Protein AF-A0ABD4DZT1-F1 (afdb_monomer)

Solvent-accessible surface area (backbone atoms only — not comparable to full-atom values): 7118 Å² total; per-residue (Å²): 133,61,69,69,59,52,54,52,51,51,52,53,51,41,64,72,75,29,89,96,55,71,60,48,68,52,52,51,53,51,53,51,52,47,38,74,76,38,44,64,56,51,36,43,30,52,69,29,33,43,25,46,51,48,50,34,46,78,67,76,41,92,68,69,80,87,79,51,69,68,49,18,58,72,45,44,47,100,39,67,46,53,26,47,50,54,27,49,54,48,24,56,52,39,46,74,74,69,43,86,61,49,46,70,43,80,58,95,85,40,85,42,74,66,78,53,64,56,50,77,51,77,129

Foldseek 3Di:
DDPVVLVVLVVVQCVVVDPPDDQLVVLLVVVLVVCVVALLQLQLLALLSQLLVVSNVVVVRPQDDDHDVVSNVVQDDPDSNSSSSSSVVSSVVCCVPPNGRDQWDQDVNDTGGDDDCSSVPPD

Organism: NCBI:txid101571

Sequence (123 aa):
MDPAFLAEKQAEYQAQVGEGKPLLPVFVAQTAKILNHDRSAYLRFGPYWWAVKRVLRDNDIGVGEYDEPIWANEYACDTPELTLIAAWEFADDNMGQFGVQSNEYDLDGIEFLLYDPDQAEPK

Secondary structure (DSSP, 8-state):
--HHHHHHHHHHHHHHH-TT--HHHHHHHHHHHHHHH-GGGGGGGGGGHHHHHHHHHHTT----S---HHHHHHS--SSHHHHHHHHHHHHHHHHHHT-TT--EEEETTEEEE---HHHHS--

Mean predicted aligned error: 4.27 Å

pLDDT: mean 89.99, std 10.17, range [48.84, 98.25]

Structure (mmCIF, N/CA/C/O backbone):
data_AF-A0ABD4DZT1-F1
#
_entry.id   AF-A0ABD4DZT1-F1
#
loop_
_atom_site.group_PDB
_atom_site.id
_atom_site.type_symbol
_atom_site.label_atom_id
_atom_site.label_alt_id
_atom_site.label_comp_id
_atom_site.label_asym_id
_atom_site.label_entity_id
_atom_site.label_seq_id
_atom_site.pdbx_PDB_ins_code
_atom_site.Cartn_x
_atom_site.Cartn_y
_atom_site.Cartn_z
_atom_site.occupancy
_atom_site.B_iso_or_equiv
_atom_site.auth_seq_id
_atom_site.auth_comp_id
_atom_site.auth_asym_id
_atom_site.auth_atom_id
_atom_site.pdbx_PDB_model_num
ATOM 1 N N . MET A 1 1 ? 10.239 -5.145 6.658 1.00 75.81 1 MET A N 1
ATOM 2 C CA . MET A 1 1 ? 10.221 -3.940 7.522 1.00 75.81 1 MET A CA 1
ATOM 3 C C . MET A 1 1 ? 10.288 -4.379 8.985 1.00 75.81 1 MET A C 1
ATOM 5 O O . MET A 1 1 ? 9.804 -5.466 9.277 1.00 75.81 1 MET A O 1
ATOM 9 N N . ASP A 1 2 ? 10.928 -3.614 9.876 1.00 87.12 2 ASP A N 1
ATOM 10 C CA . ASP A 1 2 ? 11.061 -3.975 11.302 1.00 87.12 2 ASP A CA 1
ATOM 11 C C . ASP A 1 2 ? 9.693 -3.903 12.023 1.00 87.12 2 ASP A C 1
ATOM 13 O O . ASP A 1 2 ? 9.049 -2.850 11.977 1.00 87.12 2 ASP A O 1
ATOM 17 N N . PRO A 1 3 ? 9.232 -4.978 12.696 1.00 87.56 3 PRO A N 1
ATOM 18 C CA . PRO A 1 3 ? 7.985 -4.964 13.461 1.00 87.56 3 PRO A CA 1
ATOM 19 C C . PRO A 1 3 ? 7.911 -3.872 14.535 1.00 87.56 3 PRO A C 1
ATOM 21 O O . PRO A 1 3 ? 6.829 -3.339 14.781 1.00 87.56 3 PRO A O 1
ATOM 24 N N . ALA A 1 4 ? 9.034 -3.520 15.173 1.00 90.94 4 ALA A N 1
ATOM 25 C CA . ALA A 1 4 ? 9.049 -2.479 16.202 1.00 90.94 4 ALA A CA 1
ATOM 26 C C . ALA A 1 4 ? 8.766 -1.093 15.604 1.00 90.94 4 ALA A C 1
ATOM 28 O O . ALA A 1 4 ? 7.948 -0.345 16.140 1.00 90.94 4 ALA A O 1
ATOM 29 N N . PHE A 1 5 ? 9.376 -0.798 14.454 1.00 91.56 5 PHE A N 1
ATOM 30 C CA . PHE A 1 5 ? 9.121 0.421 13.691 1.00 91.56 5 PHE A CA 1
ATOM 31 C C . PHE A 1 5 ? 7.656 0.514 13.244 1.00 91.56 5 PHE A C 1
ATOM 33 O O . PHE A 1 5 ? 7.015 1.546 13.420 1.00 91.56 5 PHE A O 1
ATOM 40 N N . LEU A 1 6 ? 7.083 -0.577 12.727 1.00 93.19 6 LEU A N 1
ATOM 41 C CA . LEU A 1 6 ? 5.678 -0.589 12.310 1.00 93.19 6 LEU A CA 1
ATOM 42 C C . LEU A 1 6 ? 4.707 -0.353 13.469 1.00 93.19 6 LEU A C 1
ATOM 44 O O . LEU A 1 6 ? 3.719 0.356 13.292 1.00 93.19 6 LEU A O 1
ATOM 48 N N . ALA A 1 7 ? 4.988 -0.904 14.651 1.00 93.06 7 ALA A N 1
ATOM 49 C CA . ALA A 1 7 ? 4.176 -0.664 15.841 1.00 93.06 7 ALA A CA 1
ATOM 50 C C . ALA A 1 7 ? 4.235 0.806 16.296 1.00 93.06 7 ALA A C 1
ATOM 52 O O . ALA A 1 7 ? 3.211 1.378 16.675 1.00 93.06 7 ALA A O 1
ATOM 53 N N . GLU A 1 8 ? 5.414 1.431 16.224 1.00 95.56 8 GLU A N 1
ATOM 54 C CA . GLU A 1 8 ? 5.583 2.863 16.490 1.00 95.56 8 GLU A CA 1
ATOM 55 C C . GLU A 1 8 ? 4.764 3.701 15.502 1.00 95.56 8 GLU A C 1
ATOM 57 O O . GLU A 1 8 ? 3.938 4.515 15.917 1.00 95.56 8 GLU A O 1
ATOM 62 N N . LYS A 1 9 ? 4.891 3.427 14.199 1.00 95.50 9 LYS A N 1
ATOM 63 C CA . LYS A 1 9 ? 4.138 4.131 13.153 1.00 95.50 9 LYS A CA 1
ATOM 64 C C . LYS A 1 9 ? 2.637 3.947 13.270 1.00 95.50 9 LYS A C 1
ATOM 66 O O . LYS A 1 9 ? 1.887 4.915 13.164 1.00 95.50 9 LYS A O 1
ATOM 71 N N . GLN A 1 10 ? 2.180 2.739 13.569 1.00 94.44 10 GLN A N 1
ATOM 72 C CA . GLN A 1 10 ? 0.771 2.475 13.838 1.00 94.44 10 GLN A CA 1
ATOM 73 C C . GLN A 1 10 ? 0.244 3.344 14.990 1.00 94.44 10 GLN A C 1
ATOM 75 O O . GLN A 1 10 ? -0.825 3.944 14.866 1.00 94.44 10 GLN A O 1
ATOM 80 N N . ALA A 1 11 ? 1.001 3.471 16.085 1.00 94.88 11 ALA A N 1
ATOM 81 C CA . ALA A 1 11 ? 0.630 4.332 17.204 1.00 94.88 11 ALA A CA 1
ATOM 82 C C . ALA A 1 11 ? 0.622 5.825 16.819 1.00 94.88 11 ALA A C 1
ATOM 84 O O . ALA A 1 11 ? -0.308 6.543 17.196 1.00 94.88 11 ALA A O 1
ATOM 85 N N . GLU A 1 12 ? 1.603 6.286 16.035 1.00 95.12 12 GLU A N 1
ATOM 86 C CA . GLU A 1 12 ? 1.653 7.659 15.511 1.00 95.12 12 GLU A CA 1
ATOM 87 C C . GLU A 1 12 ? 0.417 7.987 14.662 1.00 95.12 12 GLU A C 1
ATOM 89 O O . GLU A 1 12 ? -0.267 8.983 14.915 1.00 95.12 12 GLU A O 1
ATOM 94 N N . TYR A 1 13 ? 0.081 7.135 13.691 1.00 94.81 13 TYR A N 1
ATOM 95 C CA . TYR A 1 13 ? -1.104 7.323 12.854 1.00 94.81 13 TYR A CA 1
ATOM 96 C C . TYR A 1 13 ? -2.394 7.259 13.668 1.00 94.81 13 TYR A C 1
ATOM 98 O O . TYR A 1 13 ? -3.297 8.075 13.461 1.00 94.81 13 TYR A O 1
ATOM 106 N N . GLN A 1 14 ? -2.488 6.340 14.633 1.00 95.44 14 GLN A N 1
ATOM 107 C CA . GLN A 1 14 ? -3.659 6.246 15.503 1.00 95.44 14 GLN A CA 1
ATOM 108 C C . GLN A 1 14 ? -3.861 7.530 16.316 1.00 95.44 14 GLN A C 1
ATOM 110 O O . GLN A 1 14 ? -4.997 7.996 16.446 1.00 95.44 14 GLN A O 1
ATOM 115 N N . ALA A 1 15 ? -2.780 8.137 16.814 1.00 95.12 15 ALA A N 1
ATOM 116 C CA . ALA A 1 15 ? -2.835 9.413 17.521 1.00 95.12 15 ALA A CA 1
ATOM 117 C C . ALA A 1 15 ? -3.304 10.567 16.614 1.00 95.12 15 ALA A C 1
ATOM 119 O O . ALA A 1 15 ? -4.061 11.428 17.064 1.00 95.12 15 ALA A O 1
ATOM 120 N N . GLN A 1 16 ? -2.911 10.571 15.335 1.00 93.31 16 GLN A N 1
ATOM 121 C CA . GLN A 1 16 ? -3.332 11.586 14.360 1.00 93.31 16 GLN A CA 1
ATOM 122 C C . GLN A 1 16 ? -4.809 11.454 13.965 1.00 93.31 16 GLN A C 1
ATOM 124 O O . GLN A 1 16 ? -5.528 12.450 13.866 1.00 93.31 16 GLN A O 1
ATOM 129 N N . VAL A 1 17 ? -5.280 10.227 13.738 1.00 92.06 17 VAL A N 1
ATOM 130 C CA . VAL A 1 17 ? -6.673 9.957 13.350 1.00 92.06 17 VAL A CA 1
ATOM 131 C C . VAL A 1 17 ? -7.630 10.153 14.541 1.00 92.06 17 VAL A C 1
ATOM 133 O O . VAL A 1 17 ? -8.769 10.624 14.371 1.00 92.06 17 VAL A O 1
ATOM 136 N N . GLY A 1 18 ? -7.143 9.862 15.749 1.00 90.50 18 GLY A N 1
ATOM 137 C CA . GLY A 1 18 ? -7.846 9.976 17.022 1.00 90.50 18 GLY A CA 1
ATOM 138 C C . GLY A 1 18 ? -8.352 8.630 17.542 1.00 90.50 18 GLY A C 1
ATOM 139 O O . GLY A 1 18 ? -8.602 7.697 16.777 1.00 90.50 18 GLY A O 1
ATOM 140 N N . GLU A 1 19 ? -8.520 8.535 18.861 1.00 86.31 19 GLU A N 1
ATOM 141 C CA . GLU A 1 19 ? -8.994 7.319 19.529 1.00 86.31 19 GLU A CA 1
ATOM 142 C C . GLU A 1 19 ? -10.372 6.865 19.012 1.00 86.31 19 GLU A C 1
ATOM 144 O O . GLU A 1 19 ? -11.271 7.672 18.762 1.0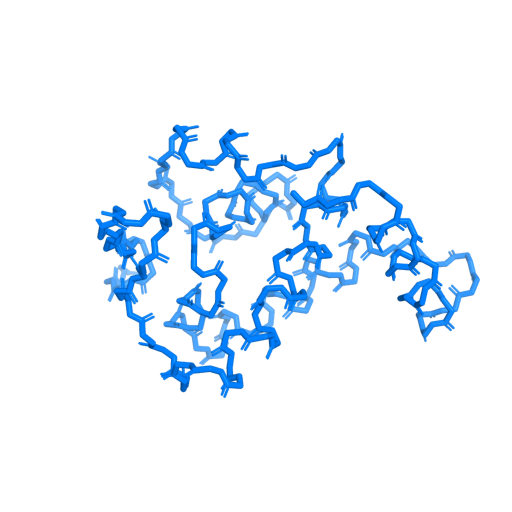0 86.31 19 GLU A O 1
ATOM 149 N N . GLY A 1 20 ? -10.542 5.548 18.854 1.00 86.81 20 GLY A N 1
ATOM 150 C CA . GLY A 1 20 ? -11.812 4.926 18.459 1.00 86.81 20 GLY A CA 1
ATOM 151 C C . GLY A 1 20 ? -12.124 4.955 16.960 1.00 86.81 20 GLY A C 1
ATOM 152 O O . GLY A 1 20 ? -13.171 4.451 16.552 1.00 86.81 20 GLY A O 1
ATOM 153 N N . LYS A 1 21 ? -11.236 5.505 16.126 1.00 91.62 21 LYS A N 1
ATOM 154 C CA . LYS A 1 21 ? -11.358 5.442 14.667 1.00 91.62 21 LYS A CA 1
ATOM 155 C C . LYS A 1 21 ? -10.387 4.406 14.093 1.00 91.62 21 LYS A C 1
ATOM 157 O O . LYS A 1 21 ? -9.189 4.528 14.343 1.00 91.62 21 LYS A O 1
ATOM 162 N N . PRO A 1 22 ? -10.872 3.421 13.318 1.00 94.56 22 PRO A N 1
ATOM 163 C CA . PRO A 1 22 ? -10.007 2.420 12.707 1.00 94.56 22 PRO A CA 1
ATOM 164 C C . PRO A 1 22 ? -9.139 3.052 11.613 1.00 94.56 22 PRO A C 1
ATOM 166 O O . PRO A 1 22 ? -9.635 3.837 10.802 1.00 94.56 22 PRO A O 1
ATOM 169 N N . LEU A 1 23 ? -7.858 2.685 11.569 1.00 95.31 23 LEU A N 1
ATOM 170 C CA . LEU A 1 23 ? -6.914 3.211 10.584 1.00 95.31 23 LEU A CA 1
ATOM 171 C C . LEU A 1 23 ? -7.160 2.644 9.187 1.00 95.31 23 LEU A C 1
ATOM 173 O O . LEU A 1 23 ? -7.118 3.400 8.218 1.00 95.31 23 LEU A O 1
ATOM 177 N N . LEU A 1 24 ? -7.475 1.349 9.071 1.00 97.12 24 LEU A N 1
ATOM 178 C CA . LEU A 1 24 ? -7.642 0.693 7.769 1.00 97.12 24 LEU A CA 1
ATOM 179 C C . LEU A 1 24 ? -8.599 1.451 6.819 1.00 97.12 24 LEU A C 1
ATOM 181 O O . LEU A 1 24 ? -8.159 1.800 5.723 1.00 97.12 24 LEU A O 1
ATOM 185 N N . PRO A 1 25 ? -9.845 1.808 7.199 1.00 97.50 25 PRO A N 1
ATOM 186 C CA . PRO A 1 25 ? -10.728 2.568 6.310 1.00 97.50 25 PRO A CA 1
ATOM 187 C C . PRO A 1 25 ? -10.194 3.959 5.947 1.00 97.50 25 PRO A C 1
ATOM 189 O O . PRO A 1 25 ? -10.460 4.451 4.852 1.00 97.50 25 PRO A O 1
ATOM 192 N N . VAL A 1 26 ? -9.439 4.598 6.848 1.00 96.62 26 VAL A N 1
ATOM 193 C CA . VAL A 1 26 ? -8.826 5.910 6.597 1.00 96.62 26 VAL A CA 1
ATOM 194 C C . VAL A 1 26 ? -7.748 5.788 5.526 1.00 96.62 26 VAL A C 1
ATOM 196 O O . VAL A 1 26 ? -7.793 6.520 4.537 1.00 96.62 26 VAL A O 1
ATOM 199 N N . PHE A 1 27 ? -6.837 4.826 5.670 1.00 97.44 27 PHE A N 1
ATOM 200 C CA . PHE A 1 27 ? -5.790 4.578 4.682 1.00 97.44 27 PHE A CA 1
ATOM 201 C C . PHE A 1 27 ? -6.359 4.128 3.338 1.00 97.44 27 PHE A C 1
ATOM 203 O O . PHE A 1 27 ? -5.943 4.649 2.307 1.00 97.44 27 PHE A O 1
ATOM 210 N N . VAL A 1 28 ? -7.345 3.225 3.324 1.00 98.25 28 VAL A N 1
ATOM 211 C CA . VAL A 1 28 ? -8.024 2.808 2.085 1.00 98.25 28 VAL A CA 1
ATOM 212 C C . VAL A 1 28 ? -8.618 4.022 1.370 1.00 98.25 28 VAL A C 1
ATOM 214 O O . VAL A 1 28 ? -8.349 4.229 0.186 1.00 98.25 28 VAL A O 1
ATOM 217 N N . ALA A 1 29 ? -9.366 4.870 2.083 1.00 97.38 29 ALA A N 1
ATOM 218 C CA . ALA A 1 29 ? -9.974 6.063 1.501 1.00 97.38 29 ALA A CA 1
ATOM 219 C C . ALA A 1 29 ? -8.926 7.064 0.989 1.00 97.38 29 ALA A C 1
ATOM 221 O O . ALA A 1 29 ? -9.102 7.659 -0.076 1.00 97.38 29 ALA A O 1
ATOM 222 N N . GLN A 1 30 ? -7.829 7.251 1.724 1.00 96.19 30 GLN A N 1
ATOM 223 C CA . GLN A 1 30 ? -6.755 8.168 1.350 1.00 96.19 30 GLN A CA 1
ATOM 224 C C . GLN A 1 30 ? -5.984 7.677 0.120 1.00 96.19 30 GLN A C 1
ATOM 226 O O . GLN A 1 30 ? -5.769 8.452 -0.816 1.00 96.19 30 GLN A O 1
ATOM 231 N N . THR A 1 31 ? -5.631 6.392 0.078 1.00 96.69 31 THR A N 1
ATOM 232 C CA . THR A 1 31 ? -4.973 5.765 -1.073 1.00 96.69 31 THR A CA 1
ATOM 233 C C . THR A 1 31 ? -5.880 5.803 -2.304 1.00 96.69 31 THR A C 1
ATOM 235 O O . THR A 1 31 ? -5.451 6.256 -3.365 1.00 96.69 31 THR A O 1
ATOM 238 N N . ALA A 1 32 ? -7.158 5.435 -2.163 1.00 96.62 32 ALA A N 1
ATOM 239 C CA . ALA A 1 32 ? -8.128 5.503 -3.255 1.00 96.62 32 ALA A CA 1
ATOM 240 C C . ALA A 1 32 ? -8.302 6.935 -3.783 1.00 96.62 32 ALA A C 1
ATOM 242 O O . ALA A 1 32 ? -8.341 7.154 -4.991 1.00 96.62 32 ALA A O 1
ATOM 243 N N . LYS A 1 33 ? -8.356 7.937 -2.895 1.00 96.06 33 LYS A N 1
ATOM 244 C CA . LYS A 1 33 ? -8.443 9.352 -3.285 1.00 96.06 33 LYS A CA 1
ATOM 245 C C . LYS A 1 33 ? -7.253 9.785 -4.142 1.00 96.06 33 LYS A C 1
ATOM 247 O O . LYS A 1 33 ? -7.451 10.515 -5.110 1.00 96.06 33 LYS A O 1
ATOM 252 N N . ILE A 1 34 ? -6.044 9.355 -3.789 1.00 93.38 34 ILE A N 1
ATOM 253 C CA . ILE A 1 34 ? -4.831 9.676 -4.548 1.00 93.38 34 ILE A CA 1
ATOM 254 C C . ILE A 1 34 ? -4.866 9.022 -5.928 1.00 93.38 34 ILE A C 1
ATOM 256 O O . ILE A 1 34 ? -4.670 9.718 -6.918 1.00 93.38 34 ILE A O 1
ATOM 260 N N . LEU A 1 35 ? -5.196 7.732 -6.002 1.00 93.00 35 LEU A N 1
ATOM 261 C CA . LEU A 1 35 ? -5.273 6.998 -7.270 1.00 93.00 35 LEU A CA 1
ATOM 262 C C . LEU A 1 35 ? -6.377 7.529 -8.193 1.00 93.00 35 LEU A C 1
ATOM 264 O O . LEU A 1 35 ? -6.200 7.584 -9.404 1.00 93.00 35 LEU A O 1
ATOM 268 N N . ASN A 1 36 ? -7.506 7.965 -7.629 1.00 92.56 36 ASN A N 1
ATOM 269 C CA . ASN A 1 36 ? -8.588 8.587 -8.395 1.00 92.56 36 ASN A CA 1
ATOM 270 C C . ASN A 1 36 ? -8.188 9.947 -8.983 1.00 92.56 36 ASN A C 1
ATOM 272 O O . ASN A 1 36 ? -8.731 10.353 -10.007 1.00 92.56 36 ASN A O 1
ATOM 276 N N . HIS A 1 37 ? -7.285 10.671 -8.318 1.00 91.38 37 HIS A N 1
ATOM 277 C CA . HIS A 1 37 ? -6.759 11.935 -8.822 1.00 91.38 37 HIS A CA 1
ATOM 278 C C . HIS A 1 37 ? -5.666 11.710 -9.872 1.00 91.38 37 HIS A C 1
ATOM 280 O O . HIS A 1 37 ? -5.647 12.383 -10.899 1.00 91.38 37 HIS A O 1
ATOM 286 N N . ASP A 1 38 ? -4.755 10.777 -9.607 1.00 90.44 38 ASP A N 1
ATOM 287 C CA . ASP A 1 38 ? -3.669 10.401 -10.500 1.00 90.44 38 ASP A CA 1
ATOM 288 C C . ASP A 1 38 ? -3.402 8.901 -10.372 1.00 90.44 38 ASP A C 1
ATOM 290 O O . ASP A 1 38 ? -2.877 8.431 -9.361 1.00 90.44 38 ASP A O 1
ATOM 294 N N . ARG A 1 39 ? -3.741 8.141 -11.416 1.00 90.31 39 ARG A N 1
ATOM 295 C CA . ARG A 1 39 ? -3.557 6.687 -11.406 1.00 90.31 39 ARG A CA 1
ATOM 296 C C . ARG A 1 39 ? -2.087 6.308 -11.353 1.00 90.31 39 ARG A C 1
ATOM 298 O O . ARG A 1 39 ? -1.770 5.338 -10.677 1.00 90.31 39 ARG A O 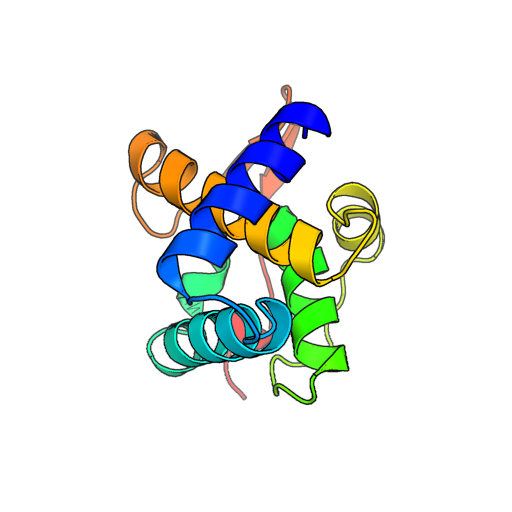1
ATOM 305 N N . SER A 1 40 ? -1.198 7.109 -11.951 1.00 90.44 40 SER A N 1
ATOM 306 C CA . SER A 1 40 ? 0.260 6.921 -11.911 1.00 90.44 40 SER A CA 1
ATOM 307 C C . SER A 1 40 ? 0.841 7.093 -10.507 1.00 90.44 40 SER A C 1
ATOM 309 O O . SER A 1 40 ? 1.974 6.687 -10.256 1.00 90.44 40 SER A O 1
ATOM 311 N N . ALA A 1 41 ? 0.068 7.625 -9.555 1.00 91.19 41 ALA A N 1
ATOM 312 C CA . ALA A 1 41 ? 0.485 7.712 -8.164 1.00 91.19 41 ALA A CA 1
ATOM 313 C C . ALA A 1 41 ? 0.711 6.338 -7.517 1.00 91.19 41 ALA A C 1
ATOM 315 O O . ALA A 1 41 ? 1.357 6.288 -6.477 1.00 91.19 41 ALA A O 1
ATOM 316 N N . TYR A 1 42 ? 0.255 5.235 -8.125 1.00 93.44 42 TYR A N 1
ATOM 317 C CA . TYR A 1 42 ? 0.600 3.878 -7.687 1.00 93.44 42 TYR A CA 1
ATOM 318 C C . TYR A 1 42 ? 2.117 3.646 -7.610 1.00 93.44 42 TYR A C 1
ATOM 320 O O . TYR A 1 42 ? 2.592 2.949 -6.713 1.00 93.44 42 TYR A O 1
ATOM 328 N N . LEU A 1 43 ? 2.878 4.309 -8.489 1.00 92.00 43 LEU A N 1
ATOM 329 C CA . LEU A 1 43 ? 4.332 4.222 -8.535 1.00 92.00 43 LEU A CA 1
ATOM 330 C C . LEU A 1 43 ? 4.966 4.633 -7.208 1.00 92.00 43 LEU A C 1
ATOM 332 O O . LEU A 1 43 ? 5.950 4.059 -6.776 1.00 92.00 43 LEU A O 1
ATOM 336 N N . ARG A 1 44 ? 4.384 5.558 -6.448 1.00 91.25 44 ARG A N 1
ATOM 337 C CA . ARG A 1 44 ? 5.009 5.979 -5.186 1.00 91.25 44 ARG A CA 1
ATOM 338 C C . ARG A 1 44 ? 5.215 4.841 -4.180 1.00 91.25 44 ARG A C 1
ATOM 340 O O . ARG A 1 44 ? 6.124 4.933 -3.365 1.00 91.25 44 ARG A O 1
ATOM 347 N N . PHE A 1 45 ? 4.402 3.788 -4.262 1.00 93.12 45 PHE A N 1
ATOM 348 C CA . PHE A 1 45 ? 4.455 2.641 -3.362 1.00 93.12 45 PHE A CA 1
ATOM 349 C C . PHE A 1 45 ? 5.517 1.610 -3.762 1.00 93.12 45 PHE A C 1
ATOM 351 O O . PHE A 1 45 ? 5.775 0.687 -2.994 1.00 93.12 45 PHE A O 1
ATOM 358 N N . GLY A 1 46 ? 6.140 1.743 -4.938 1.00 91.69 46 GLY A N 1
ATOM 359 C CA . GLY A 1 46 ? 7.148 0.797 -5.407 1.00 91.69 46 GLY A CA 1
ATOM 360 C C . GLY A 1 46 ? 6.657 -0.656 -5.313 1.00 91.69 46 GLY A C 1
ATOM 361 O O . GLY A 1 46 ? 5.497 -0.931 -5.630 1.00 91.69 46 GLY A O 1
ATOM 362 N N . PRO A 1 47 ? 7.484 -1.600 -4.841 1.00 91.56 47 PRO A N 1
ATOM 363 C CA . PRO A 1 47 ? 7.095 -3.010 -4.745 1.00 91.56 47 PRO A CA 1
ATOM 364 C C . PRO A 1 47 ? 5.886 -3.269 -3.835 1.00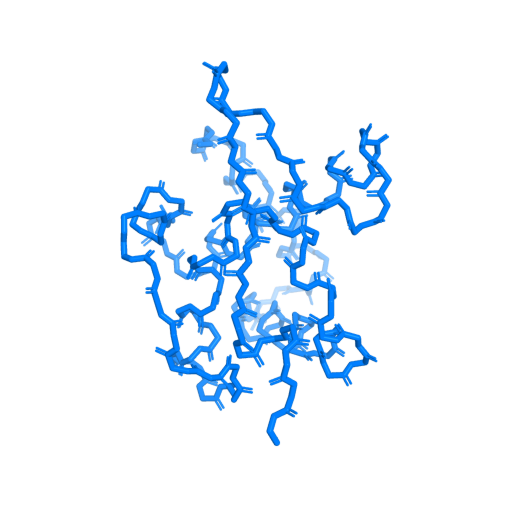 91.56 47 PRO A C 1
ATOM 366 O O . PRO A 1 47 ? 5.133 -4.215 -4.076 1.00 91.56 47 PRO A O 1
ATOM 369 N N . TYR A 1 48 ? 5.642 -2.401 -2.840 1.00 95.12 48 TYR A N 1
ATOM 370 C CA . TYR A 1 48 ? 4.461 -2.500 -1.977 1.00 95.12 48 TYR A CA 1
ATOM 371 C C . TYR A 1 48 ? 3.153 -2.325 -2.748 1.00 95.12 48 TYR A C 1
ATOM 373 O O . TYR A 1 48 ? 2.108 -2.741 -2.246 1.00 95.12 48 TYR A O 1
ATOM 381 N N . TRP A 1 49 ? 3.179 -1.749 -3.958 1.00 96.38 49 TRP A N 1
ATOM 382 C CA . TRP A 1 49 ? 1.980 -1.537 -4.765 1.00 96.38 49 TRP A CA 1
ATOM 383 C C . TRP A 1 49 ? 1.120 -2.796 -4.882 1.00 96.38 49 TRP A C 1
ATOM 385 O O . TRP A 1 49 ? -0.095 -2.718 -4.730 1.00 96.38 49 TRP A O 1
ATOM 395 N N . TRP A 1 50 ? 1.724 -3.963 -5.091 1.00 97.19 50 TRP A N 1
ATOM 396 C CA . TRP A 1 50 ? 0.969 -5.197 -5.294 1.00 97.19 50 TRP A CA 1
ATOM 397 C C . TRP A 1 50 ? 0.221 -5.648 -4.035 1.00 97.19 50 TRP A C 1
ATOM 399 O O . TRP A 1 50 ? -0.939 -6.057 -4.112 1.00 97.19 50 TRP A O 1
ATOM 409 N N . ALA A 1 51 ? 0.832 -5.486 -2.860 1.00 97.88 51 ALA A N 1
ATOM 410 C CA . ALA A 1 51 ? 0.172 -5.741 -1.583 1.00 97.88 51 ALA A CA 1
ATOM 411 C C . ALA A 1 51 ? -0.927 -4.695 -1.306 1.00 97.88 51 ALA A C 1
ATOM 413 O O . ALA A 1 51 ? -2.045 -5.049 -0.928 1.00 97.88 51 ALA A O 1
ATOM 414 N N . VAL A 1 52 ? -0.655 -3.415 -1.588 1.00 98.06 52 VAL A N 1
ATOM 415 C CA . VAL A 1 52 ? -1.638 -2.320 -1.501 1.00 98.06 52 VAL A CA 1
ATOM 416 C C . VAL A 1 52 ? -2.842 -2.594 -2.403 1.00 98.06 52 VAL A C 1
ATOM 418 O O . VAL A 1 52 ? -3.981 -2.475 -1.955 1.00 98.06 52 VAL A O 1
ATOM 421 N N . LYS A 1 53 ? -2.614 -3.002 -3.655 1.00 97.94 53 LYS A N 1
ATOM 422 C CA . LYS A 1 53 ? -3.660 -3.288 -4.643 1.00 97.94 53 LYS A CA 1
ATOM 423 C C . LYS A 1 53 ? -4.611 -4.372 -4.143 1.00 97.94 53 LYS A C 1
ATOM 425 O O . LYS A 1 53 ? -5.821 -4.213 -4.277 1.00 97.94 53 LYS A O 1
ATOM 430 N N . ARG A 1 54 ? -4.093 -5.430 -3.510 1.00 97.69 54 ARG A N 1
ATOM 431 C CA . ARG A 1 54 ? -4.926 -6.465 -2.877 1.00 97.69 54 ARG A CA 1
ATOM 432 C C . ARG A 1 54 ? -5.768 -5.914 -1.736 1.00 97.69 54 ARG A C 1
ATOM 434 O O . ARG A 1 54 ? -6.976 -6.107 -1.752 1.00 97.69 54 ARG A O 1
ATOM 441 N N . VAL A 1 55 ? -5.169 -5.149 -0.820 1.00 98.19 55 VAL A N 1
ATOM 442 C CA . VAL A 1 55 ? -5.923 -4.518 0.278 1.00 98.19 55 VAL A CA 1
ATOM 443 C C . VAL A 1 55 ? -7.035 -3.615 -0.262 1.00 98.19 55 VAL A C 1
ATOM 445 O O . VAL A 1 55 ? -8.151 -3.639 0.250 1.00 98.19 55 VAL A O 1
ATOM 448 N N . LEU A 1 56 ? -6.766 -2.839 -1.313 1.00 98.19 56 LEU A N 1
ATOM 449 C CA . LEU A 1 56 ? -7.768 -1.994 -1.963 1.00 98.19 56 LEU A CA 1
ATOM 450 C C . LEU A 1 56 ? -8.908 -2.821 -2.574 1.00 98.19 56 LEU A C 1
ATOM 452 O O . LEU A 1 56 ? -10.071 -2.491 -2.353 1.00 98.19 56 LEU A O 1
ATOM 456 N N . ARG A 1 57 ? -8.594 -3.909 -3.286 1.00 97.25 57 ARG A N 1
ATOM 457 C CA . ARG A 1 57 ? -9.599 -4.819 -3.861 1.00 97.25 57 ARG A CA 1
ATOM 458 C C . ARG A 1 57 ? -10.458 -5.492 -2.793 1.00 97.25 57 ARG A C 1
ATOM 460 O O . ARG A 1 57 ? -11.672 -5.543 -2.950 1.00 97.25 57 ARG A O 1
ATOM 467 N N . ASP A 1 58 ? -9.847 -5.940 -1.699 1.00 97.38 58 ASP A N 1
ATOM 468 C CA . ASP A 1 58 ? -10.546 -6.557 -0.562 1.00 97.38 58 ASP A CA 1
ATOM 469 C C . ASP A 1 58 ? -11.470 -5.566 0.171 1.00 97.38 58 ASP A C 1
ATOM 471 O O . ASP A 1 58 ? -12.344 -5.973 0.933 1.00 97.38 58 ASP A O 1
ATOM 475 N N . ASN A 1 59 ? -11.287 -4.262 -0.066 1.00 97.62 59 ASN A N 1
ATOM 476 C CA . ASN A 1 59 ? -12.142 -3.177 0.420 1.00 97.62 59 ASN A CA 1
ATOM 477 C C . ASN A 1 59 ? -12.994 -2.554 -0.708 1.00 97.62 59 ASN A C 1
ATOM 479 O O . ASN A 1 59 ? -13.353 -1.378 -0.634 1.00 97.62 59 ASN A O 1
ATOM 483 N N . ASP A 1 60 ? -13.299 -3.328 -1.756 1.00 96.81 60 ASP A N 1
ATOM 484 C CA . ASP A 1 60 ? -14.180 -2.962 -2.874 1.00 96.81 60 ASP A CA 1
ATOM 485 C C . ASP A 1 60 ? -13.731 -1.724 -3.683 1.00 96.81 60 ASP A C 1
ATOM 487 O O . ASP A 1 60 ? -14.537 -1.060 -4.345 1.00 96.81 60 ASP A O 1
ATOM 491 N N . ILE A 1 61 ? -12.435 -1.395 -3.672 1.00 96.69 61 ILE A N 1
ATOM 492 C CA . ILE A 1 61 ? -11.886 -0.306 -4.486 1.00 96.69 61 ILE A CA 1
ATOM 493 C C . ILE A 1 61 ? -11.506 -0.835 -5.874 1.00 96.69 61 ILE A C 1
ATOM 495 O O . ILE A 1 61 ? -10.678 -1.734 -6.023 1.00 96.69 61 ILE A O 1
ATOM 499 N N . GLY A 1 62 ? -12.082 -0.231 -6.916 1.00 93.81 62 GLY A N 1
ATOM 500 C CA . GLY A 1 62 ? -11.851 -0.603 -8.313 1.00 93.81 62 GLY A CA 1
ATOM 501 C 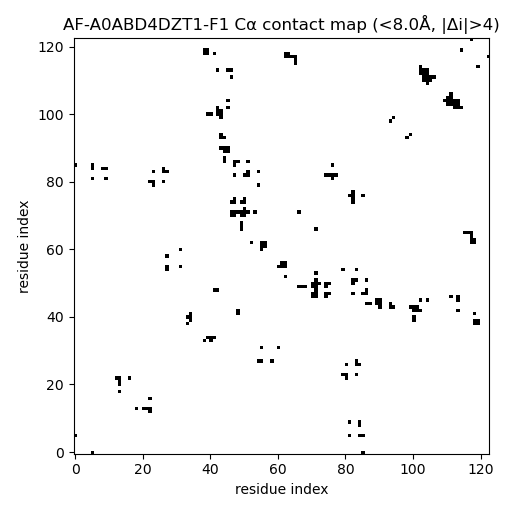C . GLY A 1 62 ? -10.469 -0.197 -8.830 1.00 93.81 62 GLY A C 1
ATOM 502 O O . GLY A 1 62 ? -10.324 0.852 -9.450 1.00 93.81 62 GLY A O 1
ATOM 503 N N . VAL A 1 63 ? -9.462 -1.044 -8.607 1.00 93.81 63 VAL A N 1
ATOM 504 C CA . VAL A 1 63 ? -8.080 -0.860 -9.100 1.00 93.81 63 VAL A CA 1
ATOM 505 C C . VAL A 1 63 ? -7.670 -1.872 -10.179 1.00 93.81 63 VAL A C 1
ATOM 507 O O . VAL A 1 63 ? -6.498 -1.947 -10.539 1.00 93.81 63 VAL A O 1
ATOM 510 N N . GLY A 1 64 ? -8.626 -2.620 -10.728 1.00 93.62 64 GLY A N 1
ATOM 511 C CA . GLY A 1 64 ? -8.374 -3.653 -11.733 1.00 93.62 64 GLY A CA 1
ATOM 512 C C . GLY A 1 64 ? -7.975 -5.006 -11.138 1.00 93.62 64 GLY A C 1
ATOM 513 O O . GLY A 1 64 ? -7.935 -5.185 -9.921 1.00 93.62 64 GLY A O 1
ATOM 514 N N . GLU A 1 65 ? -7.720 -5.969 -12.020 1.00 93.19 65 GLU A N 1
ATOM 515 C CA . GLU A 1 65 ? -7.637 -7.398 -11.695 1.00 93.19 65 GLU A CA 1
ATOM 516 C C . GLU A 1 65 ? -6.237 -7.999 -11.862 1.00 93.19 65 GLU A C 1
ATOM 518 O O . GLU A 1 65 ? -5.989 -9.086 -11.336 1.00 93.19 65 GLU A O 1
ATOM 523 N N . TYR A 1 66 ? -5.327 -7.316 -12.566 1.00 94.56 66 TYR A N 1
ATOM 524 C CA . TYR A 1 66 ? -3.944 -7.755 -12.731 1.00 94.56 66 TYR A CA 1
ATOM 525 C C . TYR A 1 66 ? -3.259 -7.849 -11.363 1.00 94.56 66 TYR A C 1
ATOM 527 O O . TYR A 1 66 ? -3.359 -6.929 -10.548 1.00 94.56 66 TYR A O 1
ATOM 535 N N . ASP A 1 67 ? -2.579 -8.960 -11.103 1.00 91.19 67 ASP A N 1
ATOM 536 C CA . ASP A 1 67 ? -1.966 -9.268 -9.812 1.00 91.19 67 ASP A CA 1
ATOM 537 C C . ASP A 1 67 ? -0.558 -9.826 -10.023 1.00 91.19 67 ASP A C 1
ATOM 539 O O . ASP A 1 67 ? -0.316 -10.571 -10.972 1.00 91.19 67 ASP A O 1
ATOM 543 N N . GLU A 1 68 ? 0.344 -9.501 -9.101 1.00 93.62 68 GLU A N 1
ATOM 544 C CA . GLU A 1 68 ? 1.700 -10.049 -9.040 1.00 93.62 68 GLU A CA 1
ATOM 545 C C . GLU A 1 68 ? 1.897 -10.725 -7.681 1.00 93.62 68 GLU A C 1
ATOM 547 O O . GLU A 1 68 ? 2.316 -10.090 -6.706 1.00 93.62 68 GLU A O 1
ATOM 552 N N . PRO A 1 69 ? 1.573 -12.025 -7.568 1.00 93.69 69 PRO A N 1
ATOM 553 C CA . PRO A 1 69 ? 1.416 -12.669 -6.274 1.00 93.69 69 PRO A CA 1
ATOM 554 C C . PRO A 1 69 ? 2.714 -12.817 -5.488 1.00 93.69 69 PRO A C 1
ATOM 556 O O . PRO A 1 69 ? 2.667 -12.849 -4.262 1.00 93.69 69 PRO A O 1
ATOM 559 N N . ILE A 1 70 ? 3.859 -12.909 -6.167 1.00 92.50 70 ILE A N 1
ATOM 560 C CA . ILE A 1 70 ? 5.167 -13.017 -5.510 1.00 92.50 70 ILE A CA 1
ATOM 561 C C . ILE A 1 70 ? 5.452 -11.726 -4.739 1.00 92.50 70 ILE A C 1
ATOM 563 O O . ILE A 1 70 ? 5.636 -11.769 -3.527 1.00 92.50 70 ILE A O 1
ATOM 567 N N . TRP A 1 71 ? 5.388 -10.580 -5.419 1.00 92.38 71 TRP A N 1
ATOM 568 C CA . TRP A 1 71 ? 5.625 -9.272 -4.809 1.00 92.38 71 TRP A CA 1
ATOM 569 C C . TRP A 1 71 ? 4.550 -8.900 -3.791 1.00 92.38 71 TRP A C 1
ATOM 571 O O . TRP A 1 71 ? 4.866 -8.388 -2.722 1.00 92.38 71 TRP A O 1
ATOM 581 N N . ALA A 1 72 ? 3.286 -9.214 -4.080 1.00 94.75 72 ALA A N 1
ATOM 582 C CA . ALA A 1 72 ? 2.203 -8.972 -3.140 1.00 94.75 72 ALA A CA 1
ATOM 583 C C . ALA A 1 72 ? 2.379 -9.745 -1.825 1.00 94.75 72 ALA A C 1
ATOM 585 O O . ALA A 1 72 ? 2.068 -9.209 -0.768 1.00 94.75 72 ALA A O 1
ATOM 586 N N . ASN A 1 73 ? 2.861 -10.991 -1.880 1.00 95.19 73 ASN A N 1
ATOM 587 C CA . ASN A 1 73 ? 3.105 -11.794 -0.681 1.00 95.19 73 ASN A CA 1
ATOM 588 C C . ASN A 1 73 ? 4.367 -11.344 0.064 1.00 95.19 73 ASN A C 1
ATOM 590 O O . ASN A 1 73 ? 4.350 -11.305 1.288 1.00 95.19 73 ASN A O 1
ATOM 594 N N . GLU A 1 74 ? 5.435 -11.000 -0.659 1.00 94.00 74 GLU A N 1
ATOM 595 C CA . GLU A 1 74 ? 6.707 -10.548 -0.075 1.00 94.00 74 GLU A CA 1
ATOM 596 C C . GLU A 1 74 ? 6.550 -9.229 0.701 1.00 94.00 74 GLU A C 1
ATOM 598 O O . GLU A 1 74 ? 7.129 -9.055 1.770 1.00 94.00 74 GLU A O 1
ATOM 603 N N . TYR A 1 75 ? 5.732 -8.308 0.181 1.00 94.50 75 TYR A N 1
ATOM 604 C CA . TYR A 1 75 ? 5.533 -6.973 0.755 1.00 94.50 75 TYR A CA 1
ATOM 605 C C . TYR A 1 75 ? 4.261 -6.842 1.608 1.00 94.50 75 TYR A C 1
ATOM 607 O O . TYR A 1 75 ? 3.968 -5.759 2.122 1.00 94.50 75 TYR A O 1
ATOM 615 N N . ALA A 1 76 ? 3.501 -7.924 1.788 1.00 96.25 76 ALA A N 1
ATOM 616 C CA . ALA A 1 76 ? 2.399 -7.951 2.742 1.00 96.25 76 ALA A CA 1
ATOM 617 C C . ALA A 1 76 ? 2.928 -7.986 4.182 1.00 96.25 76 ALA A C 1
ATOM 619 O O . ALA A 1 76 ? 3.895 -8.673 4.501 1.00 96.25 76 ALA A O 1
ATOM 620 N N . CYS A 1 77 ? 2.260 -7.257 5.072 1.00 95.75 77 CYS A N 1
ATOM 621 C CA . CYS A 1 77 ? 2.471 -7.357 6.514 1.00 95.75 77 CYS A CA 1
ATOM 622 C C . CYS A 1 77 ? 1.383 -8.224 7.162 1.00 95.75 77 CYS A C 1
ATOM 624 O O . CYS A 1 77 ? 0.409 -8.614 6.519 1.00 95.75 77 CYS A O 1
ATOM 626 N N . ASP A 1 78 ? 1.516 -8.468 8.468 1.00 95.56 78 ASP A N 1
ATOM 627 C CA . ASP A 1 78 ? 0.598 -9.315 9.246 1.00 95.56 78 ASP A CA 1
ATOM 628 C C . ASP A 1 78 ? -0.875 -8.889 9.152 1.00 95.56 78 ASP A C 1
ATOM 630 O O . ASP A 1 78 ? -1.779 -9.711 9.313 1.00 95.56 78 ASP A O 1
ATOM 634 N N . THR A 1 79 ? -1.137 -7.601 8.904 1.00 96.62 79 THR A N 1
ATOM 635 C CA . THR A 1 79 ? -2.490 -7.080 8.702 1.00 96.62 79 THR A CA 1
ATOM 636 C C . THR A 1 79 ? -2.568 -6.164 7.474 1.00 96.62 79 THR A C 1
ATOM 638 O O . THR A 1 79 ? -1.568 -5.538 7.095 1.00 96.62 79 THR A O 1
ATOM 641 N N . PRO A 1 80 ? -3.764 -6.012 6.867 1.00 97.62 80 PRO A N 1
ATOM 642 C CA . PRO A 1 80 ? -3.984 -5.044 5.791 1.00 97.62 80 PRO A CA 1
ATOM 643 C C . PRO A 1 80 ? -3.627 -3.611 6.199 1.00 97.62 80 PRO A C 1
ATOM 645 O O . PRO A 1 80 ? -3.083 -2.848 5.409 1.00 97.62 80 PRO A O 1
ATOM 648 N N . GLU A 1 81 ? -3.896 -3.254 7.455 1.00 96.69 81 GLU A N 1
ATOM 649 C CA . GLU A 1 81 ? -3.566 -1.942 8.007 1.00 96.69 81 GLU A CA 1
ATOM 650 C C . GLU A 1 81 ? -2.053 -1.713 8.060 1.00 96.69 81 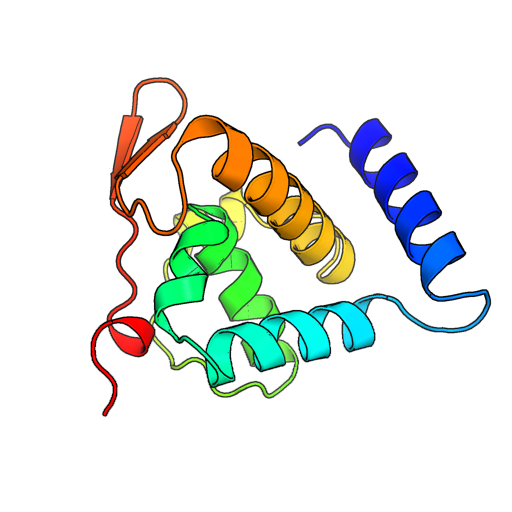GLU A C 1
ATOM 652 O O . GLU A 1 81 ? -1.572 -0.707 7.545 1.00 96.69 81 GLU A O 1
ATOM 657 N N . LEU A 1 82 ? -1.301 -2.667 8.620 1.00 97.12 82 LEU A N 1
ATOM 658 C CA . LEU A 1 82 ? 0.159 -2.579 8.688 1.00 97.12 82 LEU A CA 1
ATOM 659 C C . LEU A 1 82 ? 0.786 -2.565 7.293 1.00 97.12 82 LEU A C 1
ATOM 661 O O . LEU A 1 82 ? 1.776 -1.876 7.080 1.00 97.12 82 LEU A O 1
ATOM 665 N N . THR A 1 83 ? 0.177 -3.266 6.333 1.00 98.00 83 THR A N 1
ATOM 666 C CA . THR A 1 83 ? 0.606 -3.245 4.928 1.00 98.00 83 THR A CA 1
ATOM 667 C C . THR A 1 83 ? 0.472 -1.843 4.334 1.00 98.00 83 THR A C 1
ATOM 669 O O . THR A 1 83 ? 1.394 -1.356 3.683 1.00 98.00 83 THR A O 1
ATOM 672 N N . LEU A 1 84 ? -0.655 -1.162 4.577 1.00 97.88 84 LEU A N 1
ATOM 673 C CA . LEU A 1 84 ? -0.844 0.213 4.115 1.00 97.88 84 LEU A CA 1
ATOM 674 C C . LEU A 1 84 ? 0.104 1.182 4.830 1.00 97.88 84 LEU A C 1
ATOM 676 O O . LEU A 1 84 ? 0.691 2.022 4.160 1.00 97.88 84 LEU A O 1
ATOM 680 N N . ILE A 1 85 ? 0.311 1.045 6.142 1.00 96.81 85 ILE A N 1
ATOM 681 C CA . ILE A 1 85 ? 1.278 1.869 6.886 1.00 96.81 85 ILE A CA 1
ATOM 682 C C . ILE A 1 85 ? 2.686 1.698 6.303 1.00 96.81 85 ILE A C 1
ATOM 684 O O . ILE A 1 85 ? 3.321 2.689 5.958 1.00 96.81 85 ILE A O 1
ATOM 688 N N . ALA A 1 86 ? 3.144 0.457 6.113 1.00 96.81 86 ALA A N 1
ATOM 689 C CA . ALA A 1 86 ? 4.451 0.165 5.525 1.00 96.81 86 ALA A CA 1
ATOM 690 C C . ALA A 1 86 ? 4.617 0.808 4.140 1.00 96.81 86 ALA A C 1
ATOM 692 O O . ALA A 1 86 ? 5.647 1.416 3.851 1.00 96.81 86 ALA A O 1
ATOM 693 N N . ALA A 1 87 ? 3.587 0.708 3.297 1.00 96.00 87 ALA A N 1
ATOM 694 C CA . ALA A 1 87 ? 3.595 1.288 1.961 1.00 96.00 87 ALA A CA 1
ATOM 695 C C . ALA A 1 87 ? 3.621 2.825 1.981 1.00 96.00 87 ALA A C 1
ATOM 697 O O . ALA A 1 87 ? 4.264 3.435 1.130 1.00 96.00 87 ALA A O 1
ATOM 698 N N . TRP A 1 88 ? 2.926 3.455 2.931 1.00 95.19 88 TRP A N 1
ATOM 699 C CA . TRP A 1 88 ? 2.918 4.910 3.091 1.00 95.19 88 TRP A CA 1
ATOM 700 C C . TRP A 1 88 ? 4.255 5.445 3.608 1.00 95.19 88 TRP A C 1
ATOM 702 O O . TRP A 1 88 ? 4.764 6.401 3.031 1.00 95.19 88 TRP A O 1
ATOM 712 N N . GLU A 1 89 ? 4.874 4.785 4.591 1.00 94.50 89 GLU A N 1
ATOM 713 C CA . GLU A 1 89 ? 6.230 5.141 5.038 1.00 94.50 89 GLU A CA 1
ATOM 714 C C . GLU A 1 89 ? 7.249 4.963 3.906 1.00 94.50 89 GLU A C 1
ATOM 716 O O . GLU A 1 89 ? 8.054 5.855 3.649 1.00 94.50 89 GLU A O 1
ATOM 721 N N . PHE A 1 90 ? 7.156 3.861 3.149 1.00 91.94 90 PHE A N 1
ATOM 722 C CA . PHE A 1 90 ? 7.980 3.679 1.954 1.00 91.94 90 PHE A CA 1
ATOM 723 C C . PHE A 1 90 ? 7.760 4.807 0.940 1.00 91.94 90 PHE A C 1
ATOM 725 O O . PHE A 1 90 ? 8.719 5.306 0.364 1.00 91.94 90 PHE A O 1
ATOM 732 N N . ALA A 1 91 ? 6.512 5.218 0.701 1.00 90.44 91 ALA A N 1
ATOM 733 C CA . ALA A 1 91 ? 6.202 6.273 -0.257 1.00 90.44 91 ALA A CA 1
ATOM 734 C C . ALA A 1 91 ? 6.771 7.638 0.154 1.00 90.44 91 ALA A C 1
ATOM 736 O O . ALA A 1 91 ? 7.188 8.401 -0.724 1.00 90.44 91 ALA A O 1
ATOM 737 N N . ASP A 1 92 ? 6.788 7.941 1.451 1.00 88.88 92 ASP A N 1
ATOM 738 C CA . ASP A 1 92 ? 7.363 9.173 1.989 1.00 88.88 92 ASP A CA 1
ATOM 739 C C . ASP A 1 92 ? 8.896 9.175 1.857 1.00 88.88 92 ASP A C 1
ATOM 741 O O . ASP A 1 92 ? 9.463 10.153 1.356 1.00 88.88 92 ASP A O 1
ATOM 745 N N . ASP A 1 93 ? 9.560 8.056 2.170 1.00 85.00 93 ASP A N 1
ATOM 746 C CA . ASP A 1 93 ? 11.006 7.882 1.962 1.00 85.00 93 ASP A CA 1
ATO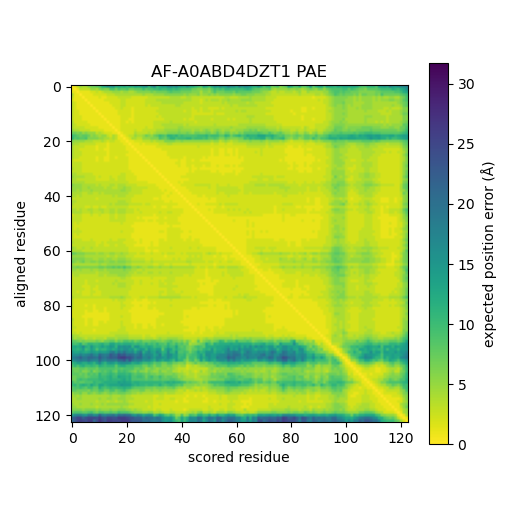M 747 C C . ASP A 1 93 ? 11.380 7.941 0.468 1.00 85.00 93 ASP A C 1
ATOM 749 O O . ASP A 1 93 ? 12.297 8.661 0.055 1.00 85.00 93 ASP A O 1
ATOM 753 N N . ASN A 1 94 ? 10.621 7.234 -0.374 1.00 75.75 94 ASN A N 1
ATOM 754 C CA . ASN A 1 94 ? 10.821 7.146 -1.820 1.00 75.75 94 ASN A CA 1
ATOM 755 C C . ASN A 1 94 ? 10.667 8.516 -2.504 1.00 75.75 94 ASN A C 1
ATOM 757 O O . ASN A 1 94 ? 11.471 8.879 -3.365 1.00 75.75 94 ASN A O 1
ATOM 761 N N . MET A 1 95 ? 9.687 9.326 -2.083 1.00 71.25 95 MET A N 1
ATOM 762 C CA . MET A 1 95 ? 9.549 10.708 -2.558 1.00 71.25 95 MET A CA 1
ATOM 763 C C . MET A 1 95 ? 10.776 11.567 -2.244 1.00 71.25 95 MET A C 1
ATOM 765 O O . MET A 1 95 ? 11.131 12.426 -3.054 1.00 71.25 95 MET A O 1
ATOM 769 N N . GLY A 1 96 ? 11.414 11.345 -1.094 1.00 66.25 96 GLY A N 1
ATOM 770 C CA . GLY A 1 96 ? 12.649 12.028 -0.717 1.00 66.25 96 GLY A CA 1
ATOM 771 C C . GLY A 1 96 ? 13.865 11.588 -1.538 1.00 66.25 96 GLY A C 1
ATOM 772 O O . GLY A 1 96 ? 14.732 12.415 -1.820 1.00 66.25 96 GLY A O 1
ATOM 773 N N . GLN A 1 97 ? 13.926 10.312 -1.936 1.00 59.75 97 GLN A N 1
ATOM 774 C CA . GLN A 1 97 ? 15.114 9.699 -2.542 1.00 59.75 97 GLN A CA 1
ATOM 775 C C . GLN A 1 97 ? 15.120 9.695 -4.081 1.00 59.75 97 GLN A C 1
ATOM 777 O O . GLN A 1 97 ? 16.163 9.961 -4.678 1.00 59.75 97 GLN A O 1
ATOM 782 N N . PHE A 1 98 ? 13.988 9.412 -4.731 1.00 58.00 98 PHE A N 1
ATOM 783 C CA . PHE A 1 98 ? 13.931 9.148 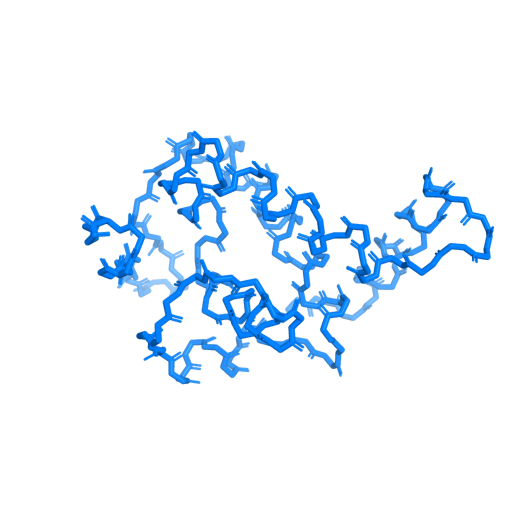-6.179 1.00 58.00 98 PHE A CA 1
ATOM 784 C C . PHE A 1 98 ? 13.097 10.167 -6.970 1.00 58.00 98 PHE A C 1
ATOM 786 O O . PHE A 1 98 ? 13.105 10.160 -8.200 1.00 58.00 98 PHE A O 1
ATOM 793 N N . GLY A 1 99 ? 12.408 11.081 -6.280 1.00 56.19 99 GLY A N 1
ATOM 794 C CA . GLY A 1 99 ? 11.439 11.982 -6.898 1.00 56.19 99 GLY A CA 1
ATOM 795 C C . GLY A 1 99 ? 10.111 11.284 -7.217 1.00 56.19 99 GLY A C 1
ATOM 796 O O . GLY A 1 99 ? 9.969 10.065 -7.130 1.00 56.19 99 GLY A O 1
ATOM 797 N N . VAL A 1 100 ? 9.081 12.072 -7.531 1.00 59.97 100 VAL A N 1
ATOM 798 C CA . VAL A 1 100 ? 7.729 11.538 -7.756 1.00 59.97 100 VAL A CA 1
ATOM 799 C C . VAL A 1 100 ? 7.721 10.691 -9.040 1.00 59.97 100 VAL A C 1
ATOM 801 O O . VAL A 1 100 ? 8.136 11.184 -10.084 1.00 59.97 100 VAL A O 1
ATOM 804 N N . GLN A 1 101 ? 7.177 9.468 -8.973 1.00 64.00 101 GLN A N 1
ATOM 805 C CA . GLN A 1 101 ? 6.827 8.620 -10.131 1.00 64.00 101 GLN A CA 1
ATOM 806 C C . GLN A 1 101 ? 7.977 7.895 -10.870 1.00 64.00 101 GLN A C 1
ATOM 808 O O . GLN A 1 101 ? 7.827 7.602 -12.055 1.00 64.00 101 GLN A O 1
ATOM 813 N N . SER A 1 102 ? 9.089 7.539 -10.208 1.00 78.38 102 SER A N 1
ATOM 814 C CA . SER A 1 102 ? 9.973 6.494 -10.771 1.00 78.38 102 SER A CA 1
ATOM 815 C C . SER A 1 102 ? 9.198 5.181 -10.908 1.00 78.38 102 SER A C 1
ATOM 817 O O . SER A 1 102 ? 8.369 4.877 -10.056 1.00 78.38 102 SER A O 1
ATOM 819 N N . ASN A 1 103 ? 9.451 4.406 -11.958 1.00 85.12 103 ASN A N 1
ATOM 820 C CA . ASN A 1 103 ? 8.978 3.027 -12.086 1.00 85.12 103 ASN A CA 1
ATOM 821 C C . ASN A 1 103 ? 10.113 2.000 -11.964 1.00 85.12 103 ASN A C 1
ATOM 823 O O . ASN A 1 103 ? 9.844 0.804 -11.990 1.00 85.12 103 ASN A O 1
ATOM 827 N N . GLU A 1 104 ? 11.354 2.455 -11.806 1.00 87.19 104 GLU A N 1
ATOM 828 C CA . GLU A 1 104 ? 12.544 1.627 -11.619 1.00 87.19 104 GLU A CA 1
ATOM 829 C C . GLU A 1 104 ? 13.021 1.737 -10.164 1.00 87.19 104 GLU A C 1
ATOM 831 O O . GLU A 1 104 ? 13.159 2.844 -9.630 1.00 87.19 104 GLU A O 1
ATOM 836 N N . TYR A 1 105 ? 13.260 0.588 -9.525 1.00 82.25 105 TYR A N 1
ATOM 837 C CA . TYR A 1 105 ? 13.706 0.468 -8.135 1.00 82.25 105 TYR A CA 1
ATOM 838 C C . TYR A 1 105 ? 14.890 -0.485 -8.046 1.00 82.25 105 TYR A C 1
ATOM 840 O O . TYR A 1 105 ? 14.857 -1.564 -8.631 1.00 82.25 105 TYR A O 1
ATOM 848 N N . ASP A 1 106 ? 15.903 -0.115 -7.267 1.00 81.81 106 ASP A N 1
ATOM 849 C CA . ASP A 1 106 ? 16.969 -1.031 -6.863 1.00 81.81 106 ASP A CA 1
ATOM 850 C C . ASP A 1 106 ? 16.585 -1.667 -5.521 1.00 81.81 106 ASP A C 1
ATOM 852 O O . ASP A 1 106 ? 16.498 -0.982 -4.497 1.00 81.81 106 ASP A O 1
ATOM 856 N N . LEU A 1 107 ? 16.292 -2.967 -5.546 1.00 80.12 107 LEU A N 1
ATOM 857 C CA . LEU A 1 107 ? 15.932 -3.771 -4.382 1.00 80.12 107 LEU A CA 1
ATOM 858 C C . LEU A 1 107 ? 17.077 -4.738 -4.088 1.00 80.12 107 LEU A C 1
ATOM 860 O O . LEU A 1 107 ? 17.144 -5.826 -4.658 1.00 80.12 107 LEU A O 1
ATOM 864 N N . ASP A 1 108 ? 17.997 -4.330 -3.216 1.00 79.94 108 ASP A N 1
ATOM 865 C CA . ASP A 1 108 ? 19.155 -5.136 -2.811 1.00 79.94 108 ASP A CA 1
ATOM 866 C C . ASP A 1 108 ? 19.988 -5.667 -4.000 1.00 79.94 108 ASP A C 1
ATOM 868 O O . ASP A 1 108 ? 20.470 -6.804 -3.999 1.00 79.94 108 ASP A O 1
ATOM 872 N N . GLY A 1 109 ? 20.179 -4.837 -5.031 1.00 78.81 109 GLY A N 1
ATOM 873 C CA . GLY A 1 109 ? 20.923 -5.177 -6.245 1.00 78.81 109 GLY A CA 1
ATOM 874 C C . G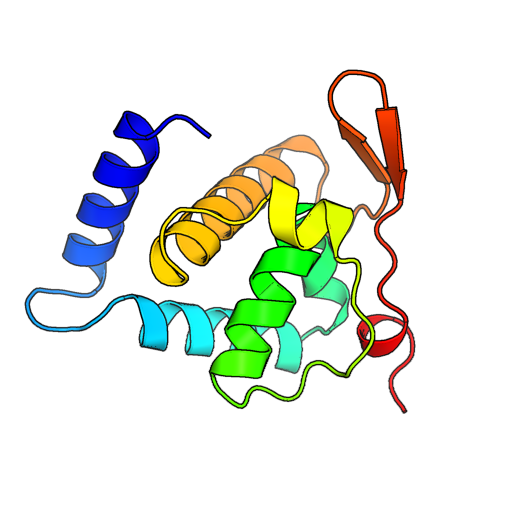LY A 1 109 ? 20.083 -5.857 -7.328 1.00 78.81 109 GLY A C 1
ATOM 875 O O . GLY A 1 109 ? 20.640 -6.312 -8.332 1.00 78.81 109 GLY A O 1
ATOM 876 N N . ILE A 1 110 ? 18.765 -5.946 -7.140 1.00 80.06 110 ILE A N 1
ATOM 877 C CA . ILE A 1 110 ? 17.809 -6.395 -8.153 1.00 80.06 110 ILE A CA 1
ATOM 878 C C . ILE A 1 110 ? 17.086 -5.173 -8.711 1.00 80.06 110 ILE A C 1
ATOM 880 O O . ILE A 1 110 ? 16.367 -4.484 -7.990 1.00 80.06 110 ILE A O 1
ATOM 884 N N . GLU A 1 111 ? 17.222 -4.943 -10.017 1.00 84.38 111 GLU A N 1
ATOM 885 C CA . GLU A 1 111 ? 16.397 -3.963 -10.721 1.00 84.38 111 GLU A CA 1
ATOM 886 C C . GLU A 1 111 ? 14.955 -4.475 -10.814 1.00 84.38 111 GLU A C 1
ATOM 888 O O . GLU A 1 111 ? 14.662 -5.496 -11.444 1.00 84.38 111 GLU A O 1
ATOM 893 N N . PHE A 1 112 ? 14.045 -3.751 -10.175 1.00 85.06 112 PHE A N 1
ATOM 894 C CA . PHE A 1 112 ? 12.614 -3.983 -10.226 1.00 85.06 112 PHE A CA 1
ATOM 895 C C . PHE A 1 112 ? 11.941 -2.887 -11.045 1.00 85.06 112 PHE A C 1
ATOM 897 O O . PHE A 1 112 ? 12.026 -1.703 -10.719 1.00 85.06 112 PHE A O 1
ATOM 904 N N . LEU A 1 113 ? 11.234 -3.303 -12.094 1.00 90.62 113 LEU A N 1
ATOM 905 C CA . LEU A 1 113 ? 10.406 -2.427 -12.909 1.00 90.62 113 LEU A CA 1
ATOM 906 C C . LEU A 1 113 ? 8.942 -2.598 -12.504 1.00 90.62 113 LEU A C 1
ATOM 908 O O . LEU A 1 113 ? 8.323 -3.630 -12.771 1.00 90.62 113 LEU A O 1
ATOM 912 N N . LEU A 1 114 ? 8.380 -1.571 -11.879 1.00 92.62 114 LEU A N 1
ATOM 913 C CA . LEU A 1 114 ? 6.976 -1.530 -11.518 1.00 92.62 114 LEU A CA 1
ATOM 914 C C . LEU A 1 114 ? 6.129 -1.136 -12.730 1.00 92.62 114 LEU A C 1
ATOM 916 O O . LEU A 1 114 ? 6.191 -0.007 -13.214 1.00 92.62 114 LEU A O 1
ATOM 920 N N . TYR A 1 115 ? 5.285 -2.055 -13.187 1.00 93.81 115 TYR A N 1
ATOM 921 C CA . TYR A 1 115 ? 4.296 -1.774 -14.219 1.00 93.81 115 TYR A CA 1
ATOM 922 C C . TYR A 1 115 ? 2.987 -2.492 -13.907 1.00 93.81 115 TYR A C 1
ATOM 924 O O . TYR A 1 115 ? 2.928 -3.720 -13.898 1.00 93.81 115 TYR A O 1
ATOM 932 N N . ASP A 1 116 ? 1.935 -1.713 -13.668 1.00 94.5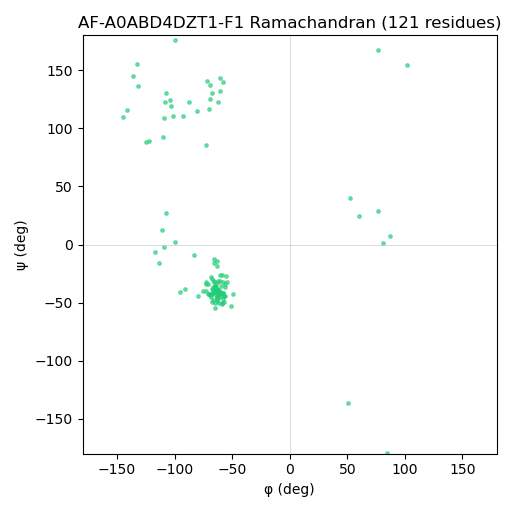6 116 ASP A N 1
ATOM 933 C CA . ASP A 1 116 ? 0.575 -2.226 -13.551 1.00 94.56 116 ASP A CA 1
ATOM 934 C C . ASP A 1 116 ? -0.245 -1.798 -14.773 1.00 94.56 116 ASP A C 1
ATOM 936 O O . ASP A 1 116 ? -0.588 -0.613 -14.877 1.00 94.56 116 ASP A O 1
ATOM 940 N N . PRO A 1 117 ? -0.590 -2.725 -15.690 1.00 93.88 117 PRO A N 1
ATOM 941 C CA . PRO A 1 117 ? -1.356 -2.387 -16.885 1.00 93.88 117 PRO A CA 1
ATOM 942 C C . PRO A 1 117 ? -2.722 -1.795 -16.539 1.00 93.88 117 PRO A C 1
ATOM 944 O O . PRO A 1 117 ? -3.199 -0.920 -17.257 1.00 93.88 117 PRO A O 1
ATOM 947 N N . ASP A 1 118 ? -3.331 -2.200 -15.417 1.00 94.31 118 ASP A N 1
ATOM 948 C CA . ASP A 1 118 ? -4.623 -1.651 -15.022 1.00 94.31 118 ASP A CA 1
ATOM 949 C C . ASP A 1 118 ? -4.519 -0.173 -14.675 1.00 94.31 118 ASP A C 1
ATOM 951 O O . ASP A 1 118 ? -5.498 0.536 -14.881 1.00 94.31 118 ASP A O 1
ATOM 955 N N . GLN A 1 119 ? -3.386 0.295 -14.140 1.00 90.31 119 GLN A N 1
ATOM 956 C CA . GLN A 1 119 ? -3.171 1.697 -13.760 1.00 90.31 119 GLN A CA 1
ATOM 957 C C . GLN A 1 119 ? -2.556 2.525 -14.889 1.00 90.31 119 GLN A C 1
ATOM 959 O O . GLN A 1 119 ? -2.947 3.678 -15.070 1.00 90.31 119 GLN A O 1
ATOM 964 N N . ALA A 1 120 ? -1.622 1.938 -15.642 1.00 85.00 120 ALA A N 1
ATOM 965 C CA . ALA A 1 120 ? -0.893 2.603 -16.717 1.00 85.00 120 ALA A CA 1
ATOM 966 C C . ALA A 1 120 ? -1.757 2.847 -17.964 1.00 85.00 120 ALA A C 1
ATOM 968 O O . ALA A 1 120 ? -1.596 3.869 -18.630 1.00 85.00 120 ALA A O 1
ATOM 969 N N . GLU A 1 121 ? -2.690 1.942 -18.270 1.00 70.19 121 GLU A N 1
ATOM 970 C CA . GLU A 1 121 ? -3.562 2.031 -19.442 1.00 70.19 121 GLU A CA 1
ATOM 971 C C . GLU A 1 121 ? -5.034 1.948 -19.006 1.00 70.19 121 GLU A C 1
ATOM 973 O O . GLU A 1 121 ? -5.610 0.860 -18.934 1.00 70.19 121 GLU A O 1
ATOM 978 N N . PRO A 1 122 ? -5.679 3.083 -18.675 1.00 53.91 122 PRO A N 1
ATOM 979 C CA . PRO A 1 122 ? -7.092 3.073 -18.324 1.00 53.91 122 PRO A CA 1
ATOM 980 C C . PRO A 1 122 ? -7.933 2.581 -19.511 1.00 53.91 122 PRO A C 1
ATOM 982 O O . PRO A 1 122 ? -7.878 3.161 -20.597 1.00 53.91 122 PRO A O 1
ATOM 985 N N . LYS A 1 123 ? -8.714 1.519 -19.288 1.00 48.84 123 LYS A N 1
ATOM 986 C CA . LYS A 1 123 ? -9.833 1.139 -20.159 1.00 48.84 123 LYS A CA 1
ATOM 987 C C . LYS A 1 123 ? -11.065 1.980 -19.858 1.00 48.84 123 LYS A C 1
ATOM 989 O O . LYS A 1 123 ? -11.307 2.246 -18.659 1.00 48.84 123 LYS A O 1
#

Radius of gyration: 13.99 Å; Cα contacts (8 Å, |Δi|>4): 134; chains: 1; bounding box: 35×25×40 Å